Protein AF-A0A2G2NY91-F1 (afdb_monomer)

pLDDT: mean 95.98, std 2.38, range [84.56, 98.44]

Mean predicted aligned error: 3.01 Å

Secondary structure (DSSP, 8-state):
--HHHHHHHHHSS-TT-TTHHHHHHHHHHT-SSHHHHHHHH-HHHHHHHIIIIIHHHHTTS-HHHHHHHHHHHHHHHHHHHHHHHHTS---SHHHHHHHHHHHHHHHHHTT---TTS-HHHHHHHHHHHHHHHHHHHHHT--

Solvent-accessible surface area (backbone atoms only — not comparable to full-atom values): 7211 Å² total; per-residue (Å²): 133,57,71,54,59,52,30,26,72,59,51,75,44,56,73,91,41,88,62,45,63,60,36,20,53,54,48,14,35,42,25,34,30,72,67,49,17,58,55,26,62,43,44,70,61,46,49,50,44,44,63,73,42,27,51,61,42,40,76,82,37,60,68,66,58,18,45,29,51,39,27,28,53,53,12,42,55,53,20,48,54,52,23,67,74,66,76,42,90,47,40,47,39,25,53,20,30,32,47,45,30,50,48,36,48,52,37,59,74,72,59,56,68,48,57,91,49,56,53,69,58,20,27,49,52,50,50,50,53,53,49,53,31,41,57,57,18,62,76,70,47,81

Foldseek 3Di:
DDLQVQLCVQQVDGPPDPCRVVSLLLQLLQAQAPLRNVCRVDSNLCVCLVVPQLVVVVVPDPNLVSQLVSLLVVQVVVQVVVCVVVVDRKRQSNQLSNLSSVVNVVCVVVVRGRNVDDSVVSNVVNVVSSVVSNVVSVVVMD

Radius of gyration: 15.65 Å; Cα contacts (8 Å, |Δi|>4): 168; chains: 1; bounding box: 39×35×38 Å

Sequence (142 aa):
MNLSDYIKKRNGVPLGANNSLRNIIFRSLGAGKFSTFWKYWNPIWSFYLGKFVFKPIKTILPPSLSLILTFGFCGLLHDAVIMLIRWKFTLLFTPWFLIMGLWVIISNFTKLDYSMYRWINRAIINILIIGSCFILAYQIRI

Structure (mmCIF, N/CA/C/O backbone):
data_AF-A0A2G2NY91-F1
#
_entry.id   AF-A0A2G2NY91-F1
#
loop_
_atom_site.group_PDB
_atom_site.id
_atom_site.type_symbol
_atom_site.label_atom_id
_atom_site.label_alt_id
_atom_site.label_comp_id
_atom_site.label_asym_id
_atom_site.label_entity_id
_atom_site.label_seq_id
_atom_site.pdbx_PDB_ins_code
_atom_site.Cartn_x
_atom_site.Cartn_y
_atom_site.Cartn_z
_atom_site.occupancy
_atom_site.B_iso_or_equiv
_atom_site.auth_seq_id
_atom_site.auth_comp_id
_atom_site.auth_asym_id
_atom_site.auth_atom_id
_atom_site.pdbx_PDB_model_num
ATOM 1 N N . MET A 1 1 ? -5.057 -16.374 -14.479 1.00 84.56 1 MET A N 1
ATOM 2 C CA . MET A 1 1 ? -3.702 -16.368 -13.887 1.00 84.56 1 MET A CA 1
ATOM 3 C C . MET A 1 1 ? -3.803 -16.899 -12.471 1.00 84.56 1 MET A C 1
ATOM 5 O O . MET A 1 1 ? -4.576 -16.342 -11.692 1.00 84.56 1 MET A O 1
ATOM 9 N N . ASN A 1 2 ? -3.109 -17.997 -12.175 1.00 93.94 2 ASN A N 1
ATOM 10 C CA . ASN A 1 2 ? -3.074 -18.573 -10.829 1.00 93.94 2 ASN A CA 1
ATOM 11 C C . ASN A 1 2 ? -2.055 -17.811 -9.941 1.00 93.94 2 ASN A C 1
ATOM 13 O O . ASN A 1 2 ? -1.409 -16.863 -10.398 1.00 93.94 2 ASN A O 1
ATOM 17 N N . LEU A 1 3 ? -1.938 -18.187 -8.662 1.00 93.94 3 LEU A N 1
ATOM 18 C CA . LEU A 1 3 ? -1.008 -17.546 -7.721 1.00 93.94 3 LEU A CA 1
ATOM 19 C C . LEU A 1 3 ? 0.460 -17.712 -8.153 1.00 93.94 3 LEU A C 1
ATOM 21 O O . LEU A 1 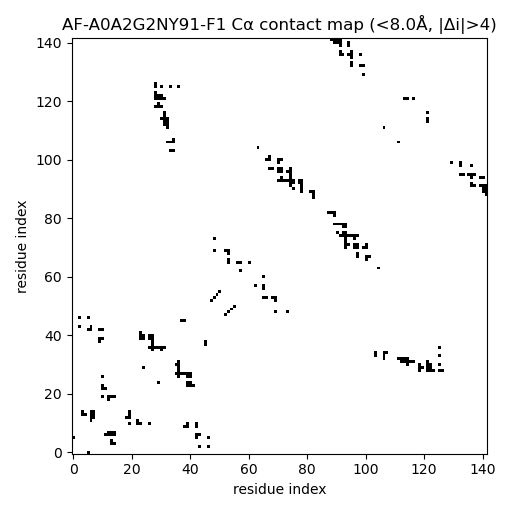3 ? 1.227 -16.753 -8.093 1.00 93.94 3 LEU A O 1
ATOM 25 N N . SER A 1 4 ? 0.843 -18.906 -8.609 1.00 93.69 4 SER A N 1
ATOM 26 C CA . SER A 1 4 ? 2.218 -19.214 -9.024 1.00 93.69 4 SER A CA 1
ATOM 27 C C . SER A 1 4 ? 2.655 -18.343 -10.206 1.00 93.69 4 SER A C 1
ATOM 29 O O . SER A 1 4 ? 3.697 -17.688 -10.146 1.00 93.69 4 SER A O 1
ATOM 31 N N . ASP A 1 5 ? 1.802 -18.224 -11.226 1.00 94.19 5 ASP A N 1
ATOM 32 C CA . ASP A 1 5 ? 2.012 -17.357 -12.387 1.00 94.19 5 ASP A CA 1
ATOM 33 C C . ASP A 1 5 ? 2.136 -15.887 -11.965 1.00 94.19 5 ASP A C 1
ATOM 35 O O . ASP A 1 5 ? 3.011 -15.159 -12.443 1.00 94.19 5 ASP A O 1
ATOM 39 N N . TYR A 1 6 ? 1.266 -15.441 -11.046 1.00 94.62 6 TYR A N 1
ATOM 40 C CA . TYR A 1 6 ? 1.290 -14.076 -10.524 1.00 94.62 6 TYR A CA 1
ATOM 41 C C . TYR A 1 6 ? 2.625 -13.767 -9.846 1.00 94.62 6 TYR A C 1
ATOM 43 O O . TYR A 1 6 ? 3.237 -12.730 -10.117 1.00 94.62 6 TYR A O 1
ATOM 51 N N . ILE A 1 7 ? 3.098 -14.675 -8.993 1.00 94.06 7 ILE A N 1
ATOM 52 C CA . ILE A 1 7 ? 4.352 -14.513 -8.260 1.00 94.06 7 ILE A CA 1
ATOM 53 C C . ILE A 1 7 ? 5.535 -14.557 -9.213 1.00 94.06 7 ILE A C 1
ATOM 55 O O . ILE A 1 7 ? 6.363 -13.650 -9.164 1.00 94.06 7 ILE A O 1
ATOM 59 N N . LYS A 1 8 ? 5.583 -15.525 -10.134 1.00 94.19 8 LYS A N 1
ATOM 60 C CA . LYS A 1 8 ? 6.652 -15.620 -11.133 1.00 94.19 8 LYS A CA 1
ATOM 61 C C . LYS A 1 8 ? 6.749 -14.340 -11.966 1.00 94.19 8 LYS A C 1
ATOM 63 O O . LYS A 1 8 ? 7.846 -13.822 -12.161 1.00 94.19 8 LYS A O 1
ATOM 68 N N . LYS A 1 9 ? 5.610 -13.754 -12.358 1.00 93.31 9 LYS A N 1
ATOM 69 C CA . LYS A 1 9 ? 5.554 -12.474 -13.085 1.00 93.31 9 LYS A CA 1
ATOM 70 C C . LYS A 1 9 ? 6.092 -11.283 -12.281 1.00 93.31 9 LYS A C 1
ATOM 72 O O . LYS A 1 9 ? 6.680 -10.375 -12.863 1.00 93.31 9 LYS A O 1
ATOM 77 N N . ARG A 1 10 ? 5.860 -11.229 -10.966 1.00 92.25 10 ARG A N 1
ATOM 78 C CA . ARG A 1 10 ? 6.294 -10.103 -10.113 1.00 92.25 10 ARG A CA 1
ATOM 79 C C . ARG A 1 10 ? 7.725 -10.258 -9.618 1.00 92.25 10 ARG A C 1
ATOM 81 O O . ARG A 1 10 ? 8.488 -9.296 -9.629 1.00 92.25 10 ARG A O 1
ATOM 88 N N . ASN A 1 11 ? 8.072 -11.464 -9.197 1.00 90.75 11 ASN A N 1
ATOM 89 C CA . ASN A 1 11 ? 9.313 -11.761 -8.503 1.00 90.75 11 ASN A CA 1
ATOM 90 C C . ASN A 1 11 ? 10.430 -12.232 -9.447 1.00 90.75 11 ASN A C 1
ATOM 92 O O . ASN A 1 11 ? 11.604 -12.214 -9.085 1.00 90.75 11 ASN A O 1
ATOM 96 N N . GLY A 1 12 ? 10.076 -12.668 -10.660 1.00 91.75 12 GLY A N 1
ATOM 97 C CA . GLY A 1 12 ? 11.001 -13.261 -11.631 1.00 91.75 12 GLY A CA 1
ATOM 98 C C . GLY A 1 12 ? 11.409 -14.702 -11.307 1.00 91.75 12 GLY A C 1
ATOM 99 O O . GLY A 1 12 ? 12.100 -15.323 -12.104 1.00 91.75 12 GLY A O 1
ATOM 100 N N . VAL A 1 13 ? 10.975 -15.242 -10.164 1.00 93.06 13 VAL A N 1
ATOM 101 C CA . VAL A 1 13 ? 11.258 -16.609 -9.706 1.00 93.06 13 VAL A CA 1
ATOM 102 C C . VAL A 1 13 ? 9.969 -17.297 -9.239 1.00 93.06 13 VAL A C 1
ATOM 104 O O . VAL A 1 13 ? 9.033 -16.598 -8.837 1.00 93.06 13 VAL A O 1
ATOM 107 N N . PRO A 1 14 ? 9.889 -18.641 -9.296 1.00 92.94 14 PRO A N 1
ATOM 108 C CA . PRO A 1 14 ? 8.740 -19.391 -8.792 1.00 92.94 14 PRO A CA 1
ATOM 109 C C . PRO A 1 14 ? 8.457 -19.143 -7.303 1.00 92.94 14 PRO A C 1
ATOM 111 O O . PRO A 1 14 ? 9.337 -18.736 -6.540 1.00 92.94 14 PRO A O 1
ATOM 114 N N . LEU A 1 15 ? 7.221 -19.427 -6.883 1.00 89.00 15 LEU A N 1
ATOM 115 C CA . LEU A 1 15 ? 6.850 -19.447 -5.468 1.00 89.00 15 LEU A CA 1
ATOM 116 C C . LEU A 1 15 ? 7.729 -20.457 -4.707 1.00 89.00 15 LEU A C 1
ATOM 118 O O . LEU A 1 15 ? 7.952 -21.561 -5.190 1.00 89.00 15 LEU A O 1
ATOM 122 N N . GLY A 1 16 ? 8.230 -20.066 -3.533 1.00 87.94 16 GLY A N 1
ATOM 123 C CA . GLY A 1 16 ? 9.103 -20.909 -2.705 1.00 87.94 16 GLY A CA 1
ATOM 124 C C . GLY A 1 16 ? 10.583 -20.918 -3.107 1.00 87.94 16 GLY A C 1
ATOM 125 O O . GLY A 1 16 ? 11.381 -21.555 -2.433 1.00 87.94 16 GLY A O 1
ATOM 126 N N . ALA A 1 17 ? 10.987 -20.202 -4.163 1.00 92.12 17 ALA A N 1
ATOM 127 C CA . ALA A 1 17 ? 12.394 -20.135 -4.557 1.00 92.12 17 ALA A CA 1
ATOM 128 C C . ALA A 1 17 ? 13.258 -19.373 -3.530 1.00 92.12 17 ALA A C 1
ATOM 130 O O . ALA A 1 17 ? 12.861 -18.311 -3.049 1.00 92.12 17 ALA A O 1
ATOM 131 N N . ASN A 1 18 ? 14.490 -19.837 -3.289 1.00 90.25 18 ASN A N 1
ATOM 132 C CA . ASN A 1 18 ? 15.429 -19.244 -2.318 1.00 90.25 18 ASN A CA 1
ATOM 133 C C . ASN A 1 18 ? 15.715 -17.750 -2.567 1.00 90.25 18 ASN A C 1
ATOM 135 O O . ASN A 1 18 ? 15.842 -16.962 -1.635 1.00 90.25 18 ASN A O 1
ATOM 139 N N . ASN A 1 19 ? 15.744 -17.326 -3.833 1.00 92.00 19 ASN A N 1
ATOM 140 C CA . ASN A 1 19 ? 15.974 -15.926 -4.208 1.00 92.00 19 ASN A CA 1
ATOM 141 C C . ASN A 1 19 ? 14.723 -15.034 -4.083 1.00 92.00 19 ASN A C 1
ATOM 143 O O . ASN A 1 19 ? 14.778 -13.849 -4.414 1.00 92.00 19 ASN A O 1
ATOM 147 N N . SER A 1 20 ? 13.591 -15.577 -3.621 1.00 92.06 20 SER A N 1
ATOM 148 C CA . SER A 1 20 ? 12.313 -14.865 -3.559 1.00 92.06 20 SER A CA 1
ATOM 149 C C . SER A 1 20 ? 12.387 -13.615 -2.683 1.00 92.06 20 SER A C 1
ATOM 151 O O . SER A 1 20 ? 12.019 -12.534 -3.139 1.00 92.06 20 SER A O 1
ATOM 153 N N . LEU A 1 21 ? 12.910 -13.737 -1.458 1.00 92.69 21 LEU A N 1
ATOM 154 C CA . LEU A 1 21 ? 12.999 -12.617 -0.518 1.00 92.69 21 LEU A CA 1
ATOM 155 C C . LEU A 1 21 ? 13.936 -11.518 -1.035 1.00 92.69 21 LEU A C 1
ATOM 157 O O . LEU A 1 21 ? 13.579 -10.340 -1.026 1.00 92.69 21 LEU A O 1
ATOM 161 N N . ARG A 1 22 ? 15.104 -11.911 -1.561 1.00 94.44 22 ARG A N 1
ATOM 162 C CA . ARG A 1 22 ? 16.062 -10.986 -2.180 1.00 94.44 22 ARG A CA 1
ATOM 163 C C . ARG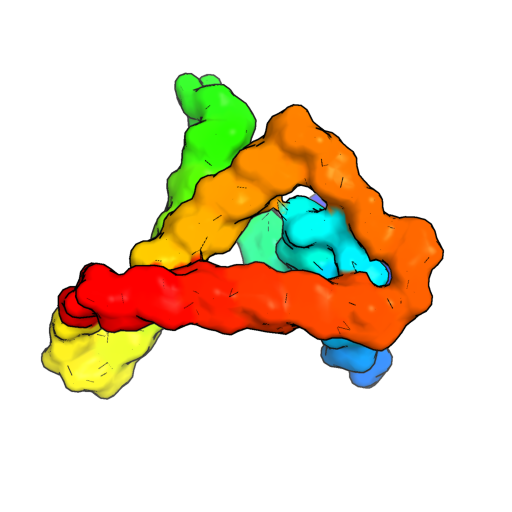 A 1 22 ? 15.402 -10.184 -3.298 1.00 94.44 22 ARG A C 1
ATOM 165 O O . ARG A 1 22 ? 15.538 -8.965 -3.333 1.00 94.44 22 ARG A O 1
ATOM 172 N N . ASN A 1 23 ? 14.675 -10.850 -4.191 1.00 95.88 23 ASN A N 1
ATOM 173 C CA . ASN A 1 23 ? 14.022 -10.191 -5.317 1.00 95.88 23 ASN A CA 1
ATOM 174 C C . ASN A 1 23 ? 12.878 -9.274 -4.866 1.00 95.88 23 ASN A C 1
ATOM 176 O O . ASN A 1 23 ? 12.761 -8.172 -5.401 1.00 95.88 23 ASN A O 1
ATOM 180 N N . ILE A 1 24 ? 12.086 -9.677 -3.868 1.00 95.62 24 ILE A N 1
ATOM 181 C CA . ILE A 1 24 ? 11.034 -8.846 -3.265 1.00 95.62 24 ILE A CA 1
ATOM 182 C C . ILE A 1 24 ? 11.626 -7.544 -2.724 1.00 95.62 24 ILE A C 1
ATOM 184 O O . ILE A 1 24 ? 11.170 -6.465 -3.101 1.00 95.62 24 ILE A O 1
ATOM 188 N N . ILE A 1 25 ? 12.668 -7.626 -1.893 1.00 95.88 25 ILE A N 1
ATOM 189 C CA . ILE A 1 25 ? 13.294 -6.451 -1.270 1.00 95.88 25 ILE A CA 1
ATOM 190 C C . ILE A 1 25 ? 13.964 -5.583 -2.336 1.00 95.88 25 ILE A C 1
ATOM 192 O O . ILE A 1 25 ? 13.715 -4.380 -2.413 1.00 95.88 25 ILE A O 1
ATOM 196 N N . PHE A 1 26 ? 14.762 -6.193 -3.216 1.00 96.69 26 PHE A N 1
ATOM 197 C CA . PHE A 1 26 ? 15.498 -5.465 -4.245 1.00 96.69 26 PHE A CA 1
ATOM 198 C C . PHE A 1 26 ? 14.566 -4.742 -5.227 1.00 96.69 26 PHE A C 1
ATOM 200 O O . PHE A 1 26 ? 14.816 -3.593 -5.593 1.00 96.69 26 PHE A O 1
ATOM 207 N N . ARG A 1 27 ? 13.475 -5.387 -5.657 1.00 96.62 27 ARG A N 1
ATOM 208 C CA . ARG A 1 27 ? 12.522 -4.803 -6.612 1.00 96.62 27 ARG A CA 1
ATOM 209 C C . ARG A 1 27 ? 11.583 -3.796 -5.962 1.00 96.62 27 ARG A C 1
ATOM 211 O O . ARG A 1 27 ? 11.251 -2.809 -6.612 1.00 96.62 27 ARG A O 1
ATOM 218 N N . SER A 1 28 ? 11.148 -4.035 -4.724 1.00 96.94 28 SER A N 1
ATOM 219 C CA . SER A 1 28 ? 10.248 -3.116 -4.017 1.00 96.94 28 SER A CA 1
ATOM 220 C C . SER A 1 28 ? 10.959 -1.806 -3.697 1.00 96.94 28 SER A C 1
ATOM 222 O O . SER A 1 28 ? 10.571 -0.776 -4.240 1.00 96.94 28 SER A O 1
ATOM 224 N N . LEU A 1 29 ? 12.057 -1.841 -2.937 1.00 97.19 29 LEU A N 1
ATOM 225 C CA . LEU A 1 29 ? 12.844 -0.648 -2.600 1.00 97.19 29 LEU A CA 1
ATOM 226 C C . LEU A 1 29 ? 13.430 0.028 -3.844 1.00 97.19 29 LEU A C 1
ATOM 228 O O . LEU A 1 29 ? 13.492 1.251 -3.935 1.00 97.19 29 LEU A O 1
ATOM 232 N N . GLY A 1 30 ? 13.799 -0.768 -4.846 1.00 97.06 30 GLY A N 1
ATOM 233 C CA . GLY A 1 30 ? 14.289 -0.276 -6.125 1.00 97.06 30 GLY A CA 1
ATOM 234 C C . GLY A 1 30 ? 13.225 0.287 -7.065 1.00 97.06 30 GLY A C 1
ATOM 235 O O . GLY A 1 30 ? 13.595 0.665 -8.178 1.00 97.06 30 GLY A O 1
ATOM 236 N N . ALA A 1 31 ? 11.941 0.315 -6.699 1.00 97.44 31 ALA A N 1
ATOM 237 C CA . ALA A 1 31 ? 10.873 0.793 -7.572 1.00 97.44 31 ALA A CA 1
ATOM 238 C C . ALA A 1 31 ? 10.961 2.312 -7.784 1.00 97.44 31 ALA A C 1
ATOM 240 O O . ALA A 1 31 ? 11.090 3.060 -6.826 1.00 97.44 31 ALA A O 1
ATOM 241 N N . GLY A 1 32 ? 10.833 2.780 -9.031 1.00 97.12 32 GLY A N 1
ATOM 242 C CA . GLY A 1 32 ? 10.830 4.217 -9.369 1.00 97.12 32 GLY A CA 1
ATOM 243 C C . GLY A 1 32 ? 9.501 4.943 -9.139 1.00 97.12 32 GLY A C 1
ATOM 244 O O . GLY A 1 32 ? 9.397 6.129 -9.423 1.00 97.12 32 GLY A O 1
ATOM 245 N N . LYS A 1 33 ? 8.478 4.225 -8.662 1.00 97.75 33 LYS A N 1
ATOM 246 C CA . LYS A 1 33 ? 7.159 4.758 -8.296 1.00 97.75 33 LYS A CA 1
ATOM 247 C C . LYS A 1 33 ? 6.663 4.038 -7.060 1.00 97.75 33 LYS A C 1
ATOM 249 O O . LYS A 1 33 ? 6.747 2.807 -6.998 1.00 97.75 33 LYS A O 1
ATOM 254 N N . PHE A 1 34 ? 6.011 4.766 -6.161 1.00 97.50 34 PHE A N 1
ATOM 255 C CA . PHE A 1 34 ? 5.473 4.169 -4.941 1.00 97.50 34 PHE A CA 1
ATOM 256 C C . PHE A 1 34 ? 4.335 3.175 -5.230 1.00 97.50 34 PHE A C 1
ATOM 258 O O . PHE A 1 34 ? 4.235 2.119 -4.615 1.00 97.50 34 PHE A O 1
ATOM 265 N N . SER A 1 35 ? 3.534 3.411 -6.271 1.00 96.31 35 SER A N 1
ATOM 266 C CA . SER A 1 35 ? 2.549 2.426 -6.745 1.00 96.31 35 SER A CA 1
ATOM 267 C C . SER A 1 35 ? 3.175 1.121 -7.255 1.00 96.31 35 SER A C 1
ATOM 269 O O . SER A 1 35 ? 2.527 0.073 -7.260 1.00 96.31 35 SER A O 1
ATOM 271 N N . THR A 1 36 ? 4.434 1.159 -7.697 1.00 96.56 36 THR A N 1
ATOM 272 C CA . THR A 1 36 ? 5.170 -0.027 -8.150 1.00 96.56 36 THR A CA 1
ATOM 273 C C . THR A 1 36 ? 5.843 -0.757 -6.991 1.00 96.56 36 THR A C 1
ATOM 275 O O . THR A 1 36 ? 5.889 -1.984 -7.030 1.00 96.56 36 THR A O 1
ATOM 278 N N . PHE A 1 37 ? 6.262 -0.049 -5.937 1.00 97.62 37 PHE A N 1
ATOM 279 C CA . PHE A 1 37 ? 6.750 -0.653 -4.690 1.00 97.62 37 PHE A CA 1
ATOM 280 C C . PHE A 1 37 ? 5.776 -1.730 -4.178 1.00 97.62 37 PHE A C 1
ATOM 282 O O . PHE A 1 37 ? 6.157 -2.891 -4.007 1.00 97.62 37 PHE A O 1
ATOM 289 N N . TRP A 1 38 ? 4.486 -1.391 -4.077 1.00 96.75 38 TRP A N 1
ATOM 290 C CA . TRP A 1 38 ? 3.443 -2.304 -3.589 1.00 96.75 38 TRP A CA 1
ATOM 291 C C . TRP A 1 38 ? 3.189 -3.515 -4.490 1.00 96.75 38 TRP A C 1
ATOM 293 O O . TRP A 1 38 ? 2.737 -4.549 -4.009 1.00 96.75 38 TRP A O 1
ATOM 303 N N . LYS A 1 39 ? 3.531 -3.447 -5.784 1.00 94.88 39 LYS A N 1
ATOM 304 C CA . LYS A 1 39 ? 3.437 -4.615 -6.680 1.00 94.88 39 LYS A CA 1
ATOM 305 C C . LYS A 1 39 ? 4.475 -5.688 -6.343 1.00 94.88 39 LYS A C 1
ATOM 307 O O . LYS A 1 39 ? 4.263 -6.846 -6.711 1.00 94.88 39 LYS A O 1
ATOM 312 N N . TYR A 1 40 ? 5.582 -5.304 -5.704 1.00 96.19 40 TYR A N 1
ATOM 313 C CA . TYR A 1 40 ? 6.707 -6.185 -5.390 1.00 96.19 40 TYR A CA 1
ATOM 314 C C . TYR A 1 40 ? 6.817 -6.531 -3.905 1.00 96.19 40 TYR A C 1
ATOM 316 O O . TYR A 1 40 ? 7.237 -7.642 -3.611 1.00 96.19 40 TYR A O 1
ATOM 324 N N . TRP A 1 41 ? 6.427 -5.629 -2.995 1.00 96.12 41 TRP A N 1
ATOM 325 C CA . TRP A 1 41 ? 6.640 -5.774 -1.547 1.00 96.12 41 TRP A CA 1
ATOM 326 C C . TRP A 1 41 ? 6.104 -7.087 -0.964 1.00 96.12 41 TRP A C 1
ATOM 328 O O . TRP A 1 41 ? 6.785 -7.757 -0.197 1.00 96.12 41 TRP A O 1
ATOM 338 N N . ASN A 1 42 ? 4.892 -7.487 -1.348 1.00 95.31 42 ASN A N 1
ATOM 339 C CA . ASN A 1 42 ? 4.343 -8.782 -0.966 1.00 95.31 42 ASN A CA 1
ATOM 340 C C . ASN A 1 42 ? 3.378 -9.279 -2.055 1.00 95.31 42 ASN A C 1
ATOM 342 O O . ASN A 1 42 ? 2.191 -8.930 -2.043 1.00 95.31 42 ASN A O 1
ATOM 346 N N . PRO A 1 43 ? 3.862 -10.056 -3.043 1.00 93.31 43 PRO A N 1
ATOM 347 C CA . PRO A 1 43 ? 3.054 -10.450 -4.191 1.00 93.31 43 PRO A CA 1
ATOM 348 C C . PRO A 1 43 ? 1.950 -11.448 -3.820 1.00 93.31 43 PRO A C 1
ATOM 350 O O . PRO A 1 43 ? 0.889 -11.408 -4.438 1.00 93.31 43 PRO A O 1
ATOM 353 N N . ILE A 1 44 ? 2.159 -12.295 -2.806 1.00 94.50 44 ILE A N 1
ATOM 354 C CA . ILE A 1 44 ? 1.131 -13.224 -2.311 1.00 94.50 44 ILE A CA 1
ATOM 355 C C . ILE A 1 44 ? -0.032 -12.421 -1.728 1.00 94.50 44 ILE A C 1
ATOM 357 O O . ILE A 1 44 ? -1.177 -12.576 -2.150 1.00 94.50 44 ILE A O 1
ATOM 361 N N . TRP A 1 45 ? 0.273 -11.503 -0.811 1.00 94.56 45 TRP A N 1
ATOM 362 C CA . TRP A 1 45 ? -0.735 -10.670 -0.165 1.00 94.56 45 TRP A CA 1
ATOM 363 C C . TRP A 1 45 ? -1.468 -9.776 -1.170 1.00 94.56 45 TRP A C 1
ATOM 365 O O . TRP A 1 45 ? -2.696 -9.716 -1.192 1.00 94.56 45 TRP A O 1
ATOM 375 N N . SER A 1 46 ? -0.718 -9.172 -2.096 1.00 94.06 46 SER A N 1
ATOM 376 C CA . SER A 1 46 ? -1.278 -8.353 -3.177 1.00 94.06 46 SER A CA 1
ATOM 377 C C . SER A 1 46 ? -2.208 -9.140 -4.102 1.00 94.06 46 SER A C 1
ATOM 379 O O . SER A 1 46 ? -3.184 -8.584 -4.602 1.00 94.06 46 SER A O 1
ATOM 381 N N . PHE A 1 47 ? -1.927 -10.425 -4.351 1.00 96.38 47 PHE A N 1
ATOM 382 C CA . PHE A 1 47 ? -2.800 -11.281 -5.155 1.00 96.38 47 PHE A CA 1
ATOM 383 C C . PHE A 1 47 ? -4.158 -11.479 -4.478 1.00 96.38 47 PHE A C 1
ATOM 385 O O . PHE A 1 47 ? -5.194 -11.292 -5.119 1.00 96.38 47 PHE A O 1
ATOM 392 N N . TYR A 1 48 ? -4.156 -11.813 -3.185 1.00 97.31 48 TYR A N 1
ATOM 393 C CA . TYR A 1 48 ? -5.380 -12.066 -2.429 1.00 97.31 48 TYR A CA 1
ATOM 394 C C . TYR A 1 48 ? -6.204 -10.800 -2.215 1.00 97.31 48 TYR A C 1
ATOM 396 O O . TYR A 1 48 ? -7.388 -10.796 -2.548 1.00 97.31 48 TYR A O 1
ATOM 404 N N . LEU A 1 49 ? -5.576 -9.703 -1.786 1.00 97.19 49 LEU A N 1
ATOM 405 C CA . LEU A 1 49 ? -6.244 -8.403 -1.688 1.00 97.19 49 LEU A CA 1
ATOM 406 C C . LEU A 1 49 ? -6.798 -7.957 -3.044 1.00 97.19 49 LEU A C 1
ATOM 408 O O . LEU A 1 49 ? -7.943 -7.525 -3.146 1.00 97.19 49 LEU A O 1
ATOM 412 N N . GLY A 1 50 ? -6.018 -8.124 -4.114 1.00 96.31 50 GLY A N 1
ATOM 413 C CA . GLY A 1 50 ? -6.450 -7.806 -5.470 1.00 96.31 50 GLY A CA 1
ATOM 414 C C . GLY A 1 50 ? -7.677 -8.609 -5.910 1.00 96.31 50 GLY A C 1
ATOM 415 O O . GLY A 1 50 ? -8.577 -8.064 -6.547 1.00 96.31 50 GLY A O 1
ATOM 416 N N . LYS A 1 51 ? -7.718 -9.906 -5.585 1.00 96.50 51 LYS A N 1
ATOM 417 C CA . LYS A 1 51 ? -8.791 -10.821 -5.992 1.00 96.50 51 LYS A CA 1
ATOM 418 C C . LYS A 1 51 ? -10.061 -10.654 -5.158 1.00 96.50 51 LYS A C 1
ATOM 420 O O . LYS A 1 51 ? -11.137 -10.634 -5.746 1.00 96.50 51 LYS A O 1
ATOM 425 N N . PHE A 1 52 ? -9.928 -10.552 -3.839 1.00 97.38 52 PHE A N 1
ATOM 426 C CA . PHE A 1 52 ? -11.044 -10.672 -2.898 1.00 97.38 52 PHE A CA 1
ATOM 427 C C . PHE A 1 52 ? -11.504 -9.349 -2.286 1.00 97.38 52 PHE A C 1
ATOM 429 O O . PHE A 1 52 ? -12.608 -9.293 -1.764 1.00 97.38 52 PHE A O 1
ATOM 436 N N . VAL A 1 53 ? -10.703 -8.284 -2.374 1.00 97.56 53 VAL A N 1
ATOM 437 C CA . VAL A 1 53 ? -11.037 -6.982 -1.775 1.00 97.56 53 VAL A CA 1
ATOM 438 C C . VAL A 1 53 ? -11.158 -5.925 -2.865 1.00 97.56 53 VAL A C 1
ATOM 440 O O . VAL A 1 53 ? -12.243 -5.416 -3.132 1.00 97.56 53 VAL A O 1
ATOM 443 N N . PHE A 1 54 ? -10.070 -5.661 -3.589 1.00 97.62 54 PHE A N 1
ATOM 444 C CA . PHE A 1 54 ? -10.032 -4.592 -4.584 1.00 97.62 54 PHE A CA 1
ATOM 445 C C . PHE A 1 54 ? -11.014 -4.817 -5.735 1.00 97.62 54 PHE A C 1
ATOM 447 O O . PHE A 1 54 ? -11.771 -3.914 -6.080 1.00 97.62 54 PHE A O 1
ATOM 454 N N . LYS A 1 55 ? -11.005 -6.009 -6.352 1.00 96.94 55 LYS A N 1
ATOM 455 C CA . LYS A 1 55 ? -11.874 -6.316 -7.500 1.00 96.94 55 LYS A CA 1
ATOM 456 C C . LYS A 1 55 ? -13.364 -6.187 -7.164 1.00 96.94 55 LYS A C 1
ATOM 458 O O . LYS A 1 55 ? -14.027 -5.481 -7.919 1.00 96.94 55 LYS A O 1
ATOM 463 N N . PRO A 1 56 ? -13.883 -6.793 -6.077 1.00 97.25 56 PRO A N 1
ATOM 464 C CA . PRO A 1 56 ? -15.274 -6.596 -5.678 1.00 97.25 56 PRO A CA 1
ATOM 465 C C . PRO A 1 56 ? -15.611 -5.125 -5.431 1.00 97.25 56 PRO A C 1
ATOM 467 O O . PRO A 1 56 ? -16.545 -4.610 -6.036 1.00 97.25 56 PRO A O 1
ATOM 470 N N . ILE A 1 57 ? -14.804 -4.405 -4.646 1.00 97.00 57 ILE A N 1
ATOM 471 C CA . ILE A 1 57 ? -15.076 -2.997 -4.310 1.00 97.00 57 ILE A CA 1
ATOM 472 C C . ILE A 1 57 ? -15.060 -2.101 -5.558 1.00 97.00 57 ILE A C 1
ATOM 474 O O . ILE A 1 57 ? -15.870 -1.184 -5.680 1.00 97.00 57 ILE A O 1
ATOM 478 N N . LYS A 1 58 ? -14.170 -2.376 -6.518 1.00 97.50 58 LYS A N 1
ATOM 479 C CA . LYS A 1 58 ? -14.061 -1.628 -7.781 1.00 97.50 58 LYS A CA 1
ATOM 480 C C . LYS A 1 58 ? -15.301 -1.748 -8.674 1.00 97.50 58 LYS A C 1
ATOM 482 O O . LYS A 1 58 ? -15.482 -0.918 -9.557 1.00 97.50 58 LYS A O 1
ATOM 487 N N . THR A 1 59 ? -16.152 -2.755 -8.475 1.00 97.25 59 THR A N 1
ATOM 488 C CA . THR A 1 59 ? -17.419 -2.844 -9.227 1.00 97.25 59 THR A CA 1
ATOM 489 C C . THR A 1 59 ? -18.429 -1.772 -8.814 1.00 97.25 59 THR A C 1
ATOM 491 O O . THR A 1 59 ? -19.309 -1.447 -9.601 1.00 97.25 59 THR A O 1
ATOM 494 N N . ILE A 1 60 ? -18.270 -1.201 -7.615 1.00 97.38 60 ILE A N 1
ATOM 495 C CA . ILE A 1 60 ? -19.194 -0.226 -7.022 1.00 97.38 60 ILE A CA 1
ATOM 496 C C . ILE A 1 60 ? -18.542 1.162 -6.935 1.00 97.38 60 ILE A C 1
ATOM 498 O O . ILE A 1 60 ? -19.200 2.175 -7.148 1.00 97.38 60 ILE A O 1
ATOM 502 N N . LEU A 1 61 ? -17.243 1.221 -6.621 1.00 96.94 61 LEU A N 1
ATOM 503 C CA . LEU A 1 61 ? -16.521 2.465 -6.348 1.00 96.94 61 LEU A CA 1
ATOM 504 C C . LEU A 1 61 ? -15.449 2.775 -7.406 1.00 96.94 61 LEU A C 1
ATOM 506 O O . LEU A 1 61 ? -14.894 1.857 -8.017 1.00 96.94 61 LEU A O 1
ATOM 510 N N . PRO A 1 62 ? -15.070 4.058 -7.576 1.00 96.94 62 PRO A N 1
ATOM 511 C CA . PRO A 1 62 ? -13.963 4.437 -8.444 1.00 96.94 62 PRO A CA 1
ATOM 512 C C . PRO A 1 62 ? -12.643 3.770 -8.026 1.00 96.94 62 PRO A C 1
ATOM 514 O O . PRO A 1 62 ? -12.393 3.605 -6.828 1.00 96.94 62 PRO A O 1
ATOM 517 N N . PRO A 1 63 ? -11.729 3.480 -8.974 1.00 96.19 63 PRO A N 1
ATOM 518 C CA . PRO A 1 63 ? -10.515 2.706 -8.700 1.00 96.19 63 PRO A CA 1
ATOM 519 C C . PRO A 1 63 ? -9.640 3.270 -7.573 1.00 96.19 63 PRO A C 1
ATOM 521 O O . PRO A 1 63 ? -9.053 2.502 -6.812 1.00 96.19 63 PRO A O 1
ATOM 524 N N . SER A 1 64 ? -9.555 4.599 -7.459 1.00 96.62 64 SER A N 1
ATOM 525 C CA . SER A 1 64 ? -8.801 5.281 -6.402 1.00 96.62 64 SER A CA 1
ATOM 526 C C . SER A 1 64 ? -9.385 4.983 -5.020 1.00 96.62 64 SER A C 1
ATOM 528 O O . SER A 1 64 ? -8.660 4.583 -4.114 1.00 96.62 64 SER A O 1
ATOM 530 N N . LEU A 1 65 ? -10.706 5.088 -4.865 1.00 96.69 65 LEU A N 1
ATOM 531 C CA . LEU A 1 65 ? -11.359 4.808 -3.590 1.00 96.69 65 LEU A CA 1
ATOM 532 C C . LEU A 1 65 ? -11.280 3.317 -3.239 1.00 96.69 65 LEU A C 1
ATOM 534 O O . LEU A 1 65 ? -10.961 2.970 -2.104 1.00 96.69 65 LEU A O 1
ATOM 538 N N . SER A 1 66 ? -11.456 2.429 -4.225 1.00 97.56 66 SER A N 1
ATOM 539 C CA . SER A 1 66 ? -11.266 0.986 -4.026 1.00 97.56 66 SER A CA 1
ATOM 540 C C . SER A 1 66 ? -9.856 0.654 -3.543 1.00 97.56 66 SER A C 1
ATOM 542 O O . SER A 1 66 ? -9.682 -0.252 -2.726 1.00 97.56 66 SER A O 1
ATOM 544 N N . LEU A 1 67 ? -8.842 1.382 -4.024 1.00 97.31 67 LEU A N 1
ATOM 545 C CA . LEU A 1 67 ? -7.462 1.196 -3.593 1.00 97.31 67 LEU A CA 1
ATOM 546 C C . LEU A 1 67 ? -7.277 1.617 -2.131 1.00 97.31 67 LEU A C 1
ATOM 548 O O . LEU A 1 67 ? -6.759 0.815 -1.360 1.00 97.31 67 LEU A O 1
ATOM 552 N N . ILE A 1 68 ? -7.747 2.807 -1.731 1.00 97.88 68 ILE A N 1
ATOM 553 C CA . ILE A 1 68 ? -7.668 3.283 -0.332 1.00 97.88 68 ILE A CA 1
ATOM 554 C C . ILE A 1 68 ? -8.326 2.279 0.609 1.00 97.88 68 ILE A C 1
ATOM 556 O O . ILE A 1 68 ? -7.718 1.876 1.596 1.00 97.88 68 ILE A O 1
ATOM 560 N N . LEU A 1 69 ? -9.534 1.820 0.276 1.00 97.75 69 LEU A N 1
ATOM 561 C CA . LEU A 1 69 ? -10.253 0.847 1.096 1.00 97.75 69 LEU A CA 1
ATOM 562 C C . LEU A 1 69 ? -9.528 -0.500 1.163 1.00 97.75 69 LEU A C 1
ATOM 564 O O . LEU A 1 69 ? -9.493 -1.122 2.218 1.00 97.75 69 LEU A O 1
ATOM 568 N N . THR A 1 70 ? -8.885 -0.930 0.075 1.00 98.00 70 THR A N 1
ATOM 569 C CA . THR A 1 70 ? -8.060 -2.150 0.082 1.00 98.00 70 THR A CA 1
ATOM 570 C C . THR A 1 70 ? -6.847 -2.004 1.006 1.00 98.00 70 THR A C 1
ATOM 572 O O . THR A 1 70 ? -6.512 -2.941 1.729 1.00 98.00 70 THR A O 1
ATOM 575 N N . PHE A 1 71 ? -6.203 -0.834 1.014 1.00 98.00 71 PHE A N 1
ATOM 576 C CA . PHE A 1 71 ? -5.135 -0.514 1.962 1.00 98.00 71 PHE A CA 1
ATOM 577 C C . PHE A 1 71 ? -5.649 -0.498 3.405 1.00 98.00 71 PHE A C 1
ATOM 579 O O . PHE A 1 71 ? -5.054 -1.144 4.262 1.00 98.00 71 PHE A O 1
ATOM 586 N N . GLY A 1 72 ? -6.776 0.166 3.668 1.00 97.75 72 GLY A N 1
ATOM 587 C CA . GLY A 1 72 ? -7.401 0.198 4.992 1.00 97.75 72 GLY A CA 1
ATOM 588 C C . GLY A 1 72 ? -7.756 -1.197 5.505 1.00 97.75 72 GLY A C 1
ATOM 589 O O . GLY A 1 72 ? -7.381 -1.549 6.616 1.00 97.75 72 GLY A O 1
ATOM 590 N N . PHE A 1 73 ? -8.378 -2.032 4.668 1.00 98.06 73 PHE A N 1
ATOM 591 C CA . PHE A 1 73 ? -8.676 -3.427 5.001 1.00 98.06 73 PHE A CA 1
ATOM 592 C C . PHE A 1 73 ? -7.404 -4.234 5.288 1.00 98.06 73 PHE A C 1
ATOM 594 O O . PHE A 1 73 ? -7.355 -5.010 6.238 1.00 98.06 73 PHE A O 1
ATOM 601 N N . CYS A 1 74 ? -6.344 -4.022 4.503 1.00 97.69 74 CYS A N 1
ATOM 602 C CA . CYS A 1 74 ? -5.042 -4.622 4.770 1.00 97.69 74 CYS A CA 1
ATOM 603 C C . CYS A 1 74 ? -4.500 -4.208 6.145 1.00 97.69 74 CYS A C 1
ATOM 605 O O . CYS A 1 74 ? -4.084 -5.078 6.906 1.00 97.69 74 CYS A O 1
ATOM 607 N N . GLY A 1 75 ? -4.517 -2.916 6.479 1.00 97.38 75 GLY A N 1
ATOM 608 C CA . GLY A 1 75 ? -4.088 -2.421 7.789 1.00 97.38 75 GLY A CA 1
ATOM 609 C C . GLY A 1 75 ? -4.930 -2.987 8.935 1.00 97.38 75 GLY A C 1
ATOM 610 O O . GLY A 1 75 ? -4.369 -3.447 9.926 1.00 97.38 75 GLY A O 1
ATOM 611 N N . LEU A 1 76 ? -6.249 -3.078 8.745 1.00 97.50 76 LEU A N 1
ATOM 612 C CA . LEU A 1 76 ? -7.173 -3.647 9.724 1.00 97.50 76 LEU A CA 1
ATOM 613 C C . LEU A 1 76 ? -6.877 -5.119 10.014 1.00 97.50 76 LE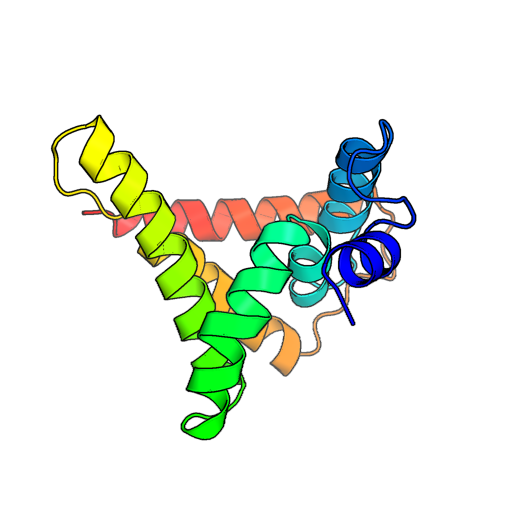U A C 1
ATOM 615 O O . LEU A 1 76 ? -6.934 -5.528 11.167 1.00 97.50 76 LEU A O 1
ATOM 619 N N . LEU A 1 77 ? -6.510 -5.913 9.003 1.00 97.81 77 LEU A N 1
ATOM 620 C CA . LEU A 1 77 ? -6.085 -7.300 9.223 1.00 97.81 77 LEU A CA 1
ATOM 621 C C . LEU A 1 77 ? -4.812 -7.388 10.079 1.00 97.81 77 LEU A C 1
ATOM 623 O O . LEU A 1 77 ? -4.705 -8.288 10.909 1.00 97.81 77 LEU A O 1
ATOM 627 N N . HIS A 1 78 ? -3.862 -6.463 9.909 1.00 96.56 78 HIS A N 1
ATOM 628 C CA . HIS A 1 78 ? -2.654 -6.427 10.741 1.00 96.56 78 HIS A CA 1
ATOM 629 C C . HIS A 1 78 ? -2.994 -6.033 12.180 1.00 96.56 78 HIS A C 1
ATOM 631 O O . HIS A 1 78 ? -2.573 -6.718 13.111 1.00 96.56 78 HIS A O 1
ATOM 637 N N . ASP A 1 79 ? -3.793 -4.978 12.364 1.00 97.12 79 ASP A N 1
ATOM 638 C CA . ASP A 1 79 ? -4.259 -4.573 13.692 1.00 97.12 79 ASP A CA 1
ATOM 639 C C . ASP A 1 79 ? -5.060 -5.699 14.357 1.00 97.12 79 ASP A C 1
ATOM 641 O O . ASP A 1 79 ? -4.830 -5.987 15.523 1.00 97.12 79 ASP A O 1
ATOM 645 N N . ALA A 1 80 ? -5.927 -6.412 13.631 1.00 97.69 80 ALA A N 1
ATOM 646 C CA . ALA A 1 80 ? -6.703 -7.533 14.164 1.00 97.69 80 ALA A CA 1
ATOM 647 C C . ALA A 1 80 ? -5.816 -8.651 14.730 1.00 97.69 80 ALA A C 1
ATOM 649 O O . ALA A 1 80 ? -6.081 -9.146 15.824 1.00 97.69 80 ALA A O 1
ATOM 650 N N . VAL A 1 81 ? -4.733 -9.011 14.032 1.00 97.06 81 VAL A N 1
ATOM 651 C CA . VAL A 1 81 ? -3.755 -9.989 14.538 1.00 97.06 81 VAL A CA 1
ATOM 652 C C . VAL A 1 81 ? -3.089 -9.480 15.819 1.00 97.06 81 VAL A C 1
ATOM 654 O O . VAL A 1 81 ? -2.968 -10.225 16.790 1.00 97.06 81 VAL A O 1
ATOM 657 N N . ILE A 1 82 ? -2.698 -8.204 15.864 1.00 95.75 82 ILE A N 1
ATOM 658 C CA . ILE A 1 82 ? -2.076 -7.602 17.052 1.00 95.75 82 ILE A CA 1
ATOM 659 C C . ILE A 1 82 ? -3.057 -7.520 18.223 1.00 95.75 82 ILE A C 1
ATOM 661 O O . ILE A 1 82 ? -2.685 -7.850 19.348 1.00 95.75 82 ILE A O 1
ATOM 665 N N . MET A 1 83 ? -4.302 -7.115 17.973 1.00 96.81 83 MET A N 1
ATOM 666 C CA . MET A 1 83 ? -5.362 -7.044 18.976 1.00 96.81 83 MET A CA 1
ATOM 667 C C . MET A 1 83 ? -5.665 -8.425 19.556 1.00 96.81 83 MET A C 1
ATOM 669 O O . MET A 1 83 ? -5.810 -8.541 20.769 1.00 96.81 83 MET A O 1
ATOM 673 N N . LEU A 1 84 ? -5.691 -9.472 18.724 1.00 97.06 84 LEU A N 1
ATOM 674 C CA . LEU A 1 84 ? -5.902 -10.850 19.168 1.00 97.06 84 LEU A CA 1
ATOM 675 C C . LEU A 1 84 ? -4.757 -11.353 20.058 1.00 97.06 84 LEU A C 1
ATOM 677 O O . LEU A 1 84 ? -5.002 -12.012 21.062 1.00 97.06 84 LEU A O 1
ATOM 681 N N . ILE A 1 85 ? -3.507 -11.023 19.718 1.00 96.38 85 ILE A N 1
ATOM 682 C CA . ILE A 1 85 ? -2.335 -11.423 20.512 1.00 96.38 85 ILE A CA 1
ATOM 683 C C . ILE A 1 85 ? -2.266 -10.639 21.830 1.00 96.38 85 ILE A C 1
ATOM 685 O O . ILE A 1 85 ? -1.947 -11.201 22.874 1.00 96.38 85 ILE A O 1
ATOM 689 N N . ARG A 1 86 ? -2.536 -9.329 21.791 1.00 94.06 86 ARG A N 1
ATOM 690 C CA . ARG A 1 86 ? -2.372 -8.427 22.943 1.00 94.06 86 ARG A CA 1
ATOM 691 C C . ARG A 1 86 ? -3.615 -8.299 23.817 1.00 94.06 86 ARG A C 1
ATOM 693 O O . ARG A 1 86 ? -3.520 -7.664 24.863 1.00 94.06 86 ARG A O 1
ATOM 700 N N . TRP A 1 87 ? -4.759 -8.825 23.375 1.00 94.31 87 TRP A N 1
ATOM 701 C CA . TRP A 1 87 ? -6.067 -8.664 24.022 1.00 94.31 87 TRP A CA 1
ATOM 702 C C . TRP A 1 87 ? -6.412 -7.207 24.356 1.00 94.31 87 TRP A C 1
ATOM 704 O O . TRP A 1 87 ? -7.067 -6.902 25.350 1.00 94.31 87 TRP A O 1
ATOM 714 N N . LYS A 1 88 ? -5.950 -6.280 23.515 1.00 93.12 88 LYS A N 1
ATOM 715 C CA . LYS A 1 88 ? -6.136 -4.841 23.691 1.00 93.12 88 LYS A CA 1
ATOM 716 C C . LYS A 1 88 ? -6.507 -4.229 22.356 1.00 93.12 88 LYS A C 1
ATOM 718 O O . LYS A 1 88 ? -5.823 -4.480 21.366 1.00 93.12 88 LYS A O 1
ATOM 723 N N . PHE A 1 89 ? -7.545 -3.396 22.354 1.00 93.69 89 PHE A N 1
ATOM 724 C CA . PHE A 1 89 ? -7.888 -2.595 21.188 1.00 93.69 89 PHE A CA 1
ATOM 725 C C . PHE A 1 89 ? -6.724 -1.664 20.847 1.00 93.69 89 PHE A C 1
ATOM 727 O O . PHE A 1 89 ? -6.281 -0.889 21.697 1.00 93.69 89 PHE A O 1
ATOM 734 N N . THR A 1 90 ? -6.199 -1.789 19.631 1.00 93.25 90 THR A N 1
ATOM 735 C CA . THR A 1 90 ? -5.163 -0.900 19.119 1.00 93.25 90 THR A CA 1
ATOM 736 C C . THR A 1 90 ? -5.260 -0.781 17.605 1.00 93.25 90 THR A C 1
ATOM 738 O O . THR A 1 90 ? -5.439 -1.783 16.913 1.00 93.25 90 THR A O 1
ATOM 741 N N . LEU A 1 91 ? -5.146 0.445 17.100 1.00 95.31 91 LEU A N 1
ATOM 742 C CA . LEU A 1 91 ? -5.173 0.777 15.682 1.00 95.31 91 LEU A CA 1
ATOM 743 C C . LEU A 1 91 ? -3.949 1.619 15.328 1.00 95.31 91 LEU A C 1
ATOM 745 O O . LEU A 1 91 ? -3.910 2.826 15.572 1.00 95.31 91 LEU A O 1
ATOM 749 N N . LEU A 1 92 ? -2.955 0.983 14.711 1.00 96.25 92 LEU A N 1
ATOM 750 C CA . LEU A 1 92 ? -1.761 1.654 14.193 1.00 96.25 92 LEU A CA 1
ATOM 751 C C . LEU A 1 92 ? -1.560 1.351 12.709 1.00 96.25 92 LEU A C 1
ATOM 753 O O . LEU A 1 92 ? -1.275 2.252 11.917 1.00 96.25 92 LEU A O 1
ATOM 757 N N . PHE A 1 93 ? -1.725 0.092 12.305 1.00 96.94 93 PHE A N 1
ATOM 758 C CA . PHE A 1 93 ? -1.511 -0.313 10.921 1.00 96.94 93 PHE A CA 1
ATOM 759 C C . PHE A 1 93 ? -2.637 0.187 10.011 1.00 96.94 93 PHE A C 1
ATOM 761 O O . PHE A 1 93 ? -2.370 0.576 8.879 1.00 96.94 93 PHE A O 1
ATOM 768 N N . THR A 1 94 ? -3.876 0.269 10.492 1.00 97.38 94 THR A N 1
ATOM 769 C CA . THR A 1 94 ? -5.010 0.827 9.739 1.00 97.38 94 THR A CA 1
ATOM 770 C C . THR A 1 94 ? -4.756 2.272 9.297 1.00 97.38 94 THR A C 1
ATOM 772 O O . THR A 1 94 ? -4.738 2.508 8.083 1.00 97.38 94 THR A O 1
ATOM 775 N N . PRO A 1 95 ? -4.494 3.243 10.202 1.00 97.19 95 PRO A N 1
ATOM 776 C CA . PRO A 1 95 ? -4.179 4.606 9.780 1.00 97.19 95 PRO A CA 1
ATOM 777 C C . PRO A 1 95 ? -2.915 4.666 8.913 1.00 97.19 95 PRO A C 1
ATOM 779 O O . PRO A 1 95 ? -2.886 5.391 7.919 1.00 97.19 95 PRO A O 1
ATOM 782 N N . TRP A 1 96 ? -1.895 3.853 9.207 1.00 98.44 96 TRP A N 1
ATOM 783 C CA . TRP A 1 96 ? -0.660 3.832 8.422 1.00 98.44 96 TRP A CA 1
ATOM 784 C C . TRP A 1 96 ? -0.868 3.392 6.973 1.00 98.44 96 TRP A C 1
ATOM 786 O O . TRP A 1 96 ? -0.423 4.074 6.045 1.00 98.44 96 TRP A O 1
ATOM 796 N N . PHE A 1 97 ? -1.584 2.290 6.751 1.00 97.81 97 PHE A N 1
ATOM 797 C CA . PHE A 1 97 ? -1.888 1.817 5.406 1.00 97.81 97 PHE A CA 1
ATOM 798 C C . PHE A 1 97 ? -2.826 2.773 4.665 1.00 97.81 97 PHE A C 1
ATOM 800 O O . PHE A 1 97 ? -2.628 2.975 3.469 1.00 97.81 97 PHE A O 1
ATOM 807 N N . LEU A 1 98 ? -3.791 3.407 5.341 1.00 97.75 98 LEU A N 1
ATOM 808 C CA . LEU A 1 98 ? -4.647 4.426 4.723 1.00 97.75 98 LEU A CA 1
ATOM 809 C C . LEU A 1 98 ? -3.835 5.620 4.210 1.00 97.75 98 LEU A C 1
ATOM 811 O O . LEU A 1 98 ? -4.006 6.019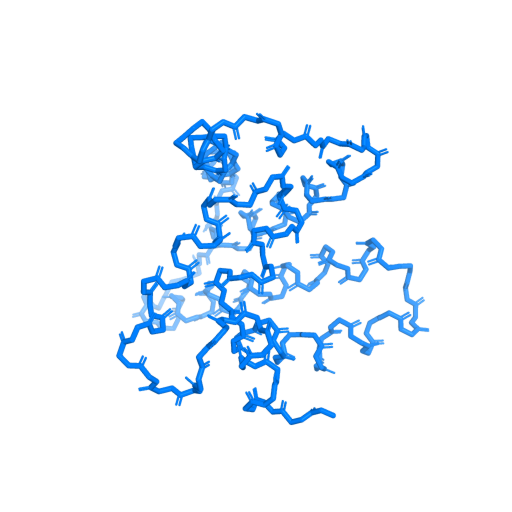 3.057 1.00 97.75 98 LEU A O 1
ATOM 815 N N . ILE A 1 99 ? -2.905 6.141 5.017 1.00 98.00 99 ILE A N 1
ATOM 816 C CA . ILE A 1 99 ? -2.019 7.244 4.618 1.00 98.00 99 ILE A CA 1
ATOM 817 C C . ILE A 1 99 ? -1.137 6.826 3.433 1.00 98.00 99 ILE A C 1
ATOM 819 O O . ILE A 1 99 ? -1.026 7.565 2.453 1.00 98.00 99 ILE A O 1
ATOM 823 N N . MET A 1 100 ? -0.573 5.614 3.454 1.00 98.31 100 MET A N 1
ATOM 824 C CA . MET A 1 100 ? 0.194 5.095 2.314 1.00 98.31 100 MET A CA 1
ATOM 825 C C . MET A 1 100 ? -0.677 4.923 1.059 1.00 98.31 100 MET A C 1
ATOM 827 O O . MET A 1 100 ? -0.230 5.248 -0.041 1.00 98.31 100 MET A O 1
ATOM 831 N N . GLY A 1 101 ? -1.923 4.462 1.198 1.00 97.69 101 GLY A N 1
ATOM 832 C CA . GLY A 1 101 ? -2.883 4.338 0.098 1.00 97.69 101 GLY A CA 1
ATOM 833 C C . GLY A 1 101 ? -3.242 5.690 -0.526 1.00 97.69 101 GLY A C 1
ATOM 834 O O . GLY A 1 101 ? -3.258 5.816 -1.753 1.00 97.69 101 GLY A O 1
ATOM 835 N N . LEU A 1 102 ? -3.440 6.720 0.302 1.00 97.94 102 LEU A N 1
ATOM 836 C CA . LEU A 1 102 ? -3.611 8.104 -0.149 1.00 97.94 102 LEU A CA 1
ATOM 837 C C . LEU A 1 102 ? -2.373 8.593 -0.903 1.00 97.94 102 LEU A C 1
ATOM 839 O O . LEU A 1 102 ? -2.494 9.106 -2.016 1.00 97.94 102 LEU A O 1
ATOM 843 N N . TRP A 1 103 ? -1.177 8.359 -0.360 1.00 98.00 103 TRP A N 1
ATOM 844 C CA . TRP A 1 103 ? 0.069 8.735 -1.023 1.00 98.00 103 TRP A CA 1
ATOM 845 C C . TRP A 1 103 ? 0.260 8.028 -2.373 1.00 98.00 103 TRP A C 1
ATOM 847 O O . TRP A 1 103 ? 0.718 8.647 -3.334 1.00 98.00 103 TRP A O 1
ATOM 857 N N . VAL A 1 104 ? -0.143 6.758 -2.510 1.00 97.88 104 VAL A N 1
ATOM 858 C CA . VAL A 1 104 ? -0.142 6.057 -3.810 1.00 97.88 104 VAL A CA 1
ATOM 859 C C . VAL A 1 104 ? -1.004 6.796 -4.839 1.00 97.88 104 VAL A C 1
ATOM 861 O O . VAL A 1 104 ? -0.605 6.916 -5.997 1.00 97.88 104 VAL A O 1
ATOM 864 N N . ILE A 1 105 ? -2.174 7.297 -4.448 1.00 97.62 105 ILE A N 1
ATOM 865 C CA . ILE A 1 105 ? -3.075 8.003 -5.368 1.00 97.62 105 ILE A CA 1
ATOM 866 C C . ILE A 1 105 ? -2.527 9.374 -5.715 1.00 97.62 105 ILE A C 1
ATOM 868 O O . ILE A 1 105 ? -2.448 9.695 -6.899 1.00 97.62 105 ILE A O 1
ATOM 872 N N . 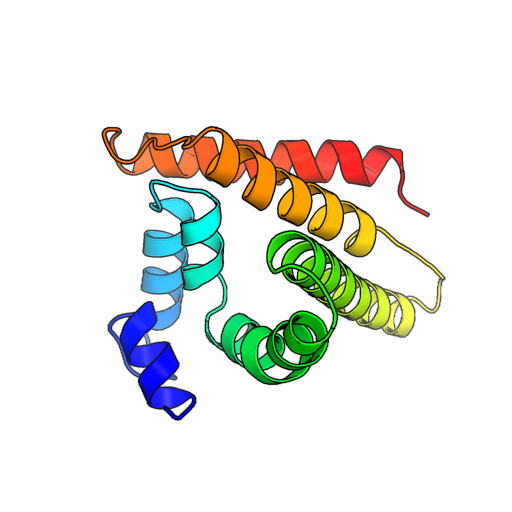ILE A 1 106 ? -2.094 10.137 -4.709 1.00 97.50 106 ILE A N 1
ATOM 873 C CA . ILE A 1 106 ? -1.502 11.463 -4.901 1.00 97.50 106 ILE A CA 1
ATOM 874 C C . ILE A 1 106 ? -0.293 11.354 -5.831 1.00 97.50 106 ILE A C 1
ATOM 876 O O . ILE A 1 106 ? -0.250 12.041 -6.844 1.00 97.50 106 ILE A O 1
ATOM 880 N N . SER A 1 107 ? 0.637 10.433 -5.556 1.00 96.69 107 SER A N 1
ATOM 881 C CA . SER A 1 107 ? 1.842 10.241 -6.374 1.00 96.69 107 SER A CA 1
ATOM 882 C C . SER A 1 107 ? 1.550 9.782 -7.804 1.00 96.69 107 SER A C 1
ATOM 884 O O . SER A 1 107 ? 2.244 10.194 -8.732 1.00 96.69 107 SER A O 1
ATOM 886 N N . ASN A 1 108 ? 0.515 8.965 -8.022 1.00 95.62 108 ASN A N 1
ATOM 887 C CA . ASN A 1 108 ? 0.092 8.606 -9.376 1.00 95.62 108 ASN A CA 1
ATOM 888 C C . ASN A 1 108 ? -0.569 9.788 -10.100 1.00 95.62 108 ASN A C 1
ATOM 890 O O . ASN A 1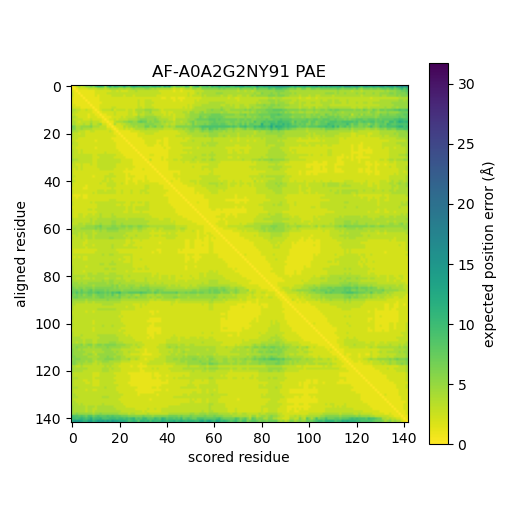 108 ? -0.334 9.968 -11.294 1.00 95.62 108 ASN A O 1
ATOM 894 N N . PHE A 1 109 ? -1.380 10.583 -9.397 1.00 95.81 109 PHE A N 1
ATOM 895 C CA . PHE A 1 109 ? -2.068 11.748 -9.954 1.00 95.81 109 PHE A CA 1
ATOM 896 C C . PHE A 1 109 ? -1.078 12.840 -10.375 1.00 95.81 109 PHE A C 1
ATOM 898 O O . PHE A 1 109 ? -1.156 13.348 -11.490 1.00 95.81 109 PHE A O 1
ATOM 905 N N . THR A 1 110 ? -0.082 13.125 -9.534 1.00 96.25 110 THR A N 1
ATOM 906 C CA . THR A 1 110 ? 1.014 14.063 -9.828 1.00 96.25 110 THR A CA 1
ATOM 907 C C . THR A 1 110 ? 2.084 13.474 -10.750 1.00 96.25 110 THR A C 1
ATOM 909 O O . THR A 1 110 ? 3.050 14.155 -11.084 1.00 96.25 110 THR A O 1
ATOM 912 N N . LYS A 1 111 ? 1.915 12.217 -11.187 1.00 95.44 111 LYS A N 1
ATOM 913 C CA . LYS A 1 111 ? 2.846 11.483 -12.057 1.00 95.44 111 LYS A CA 1
ATOM 914 C C . LYS A 1 111 ? 4.280 11.450 -11.508 1.00 95.44 111 LYS A C 1
ATOM 916 O O . LYS A 1 111 ? 5.228 11.443 -12.289 1.00 95.44 111 LYS A O 1
ATOM 921 N N . LEU A 1 112 ? 4.442 11.387 -10.182 1.00 94.88 112 LEU A N 1
ATOM 922 C CA . LEU A 1 112 ? 5.756 11.298 -9.546 1.00 94.88 112 LEU A CA 1
ATOM 923 C C . LEU A 1 112 ? 6.487 10.039 -10.019 1.00 94.88 112 LEU A C 1
ATOM 925 O O . LEU A 1 112 ? 6.056 8.905 -9.784 1.00 94.88 112 LEU A O 1
ATOM 929 N N . ASP A 1 113 ? 7.609 10.262 -10.690 1.00 96.38 113 ASP A N 1
ATOM 930 C CA . ASP A 1 113 ? 8.477 9.230 -11.230 1.00 96.38 113 ASP A CA 1
ATOM 931 C C . ASP A 1 113 ? 9.921 9.591 -10.904 1.00 96.38 113 ASP A C 1
ATOM 933 O O . ASP A 1 113 ? 10.440 10.621 -11.321 1.00 96.38 113 ASP A O 1
ATOM 937 N N . TYR A 1 114 ? 10.557 8.731 -10.126 1.00 96.31 114 TYR A N 1
ATOM 938 C CA . TYR A 1 114 ? 11.942 8.871 -9.700 1.00 96.31 114 TYR A CA 1
ATOM 939 C C . TYR A 1 114 ? 12.777 7.681 -10.196 1.00 96.31 114 TYR A C 1
ATOM 941 O O . TYR A 1 114 ? 13.815 7.336 -9.628 1.00 96.31 114 TYR A O 1
ATOM 949 N N . SER A 1 115 ? 12.329 7.033 -11.281 1.00 95.88 115 SER A N 1
ATOM 950 C CA . SER A 1 115 ? 13.036 5.929 -11.941 1.00 95.88 115 SER A CA 1
ATOM 951 C C . SER A 1 115 ? 14.415 6.319 -12.475 1.00 95.88 115 SER A C 1
ATOM 953 O O . SER A 1 115 ? 15.306 5.468 -12.469 1.00 95.88 115 SER A O 1
ATOM 955 N N . MET A 1 116 ? 14.608 7.588 -12.856 1.00 96.00 116 MET A N 1
ATOM 956 C CA . MET A 1 116 ? 15.880 8.120 -13.362 1.00 96.00 116 MET A CA 1
ATOM 957 C C . MET A 1 116 ? 17.023 8.059 -12.339 1.00 96.00 116 MET A C 1
ATOM 959 O O . MET A 1 116 ? 18.193 8.047 -12.715 1.00 96.00 116 MET A O 1
ATOM 963 N N . TYR A 1 117 ? 16.710 7.996 -11.042 1.00 95.88 117 TYR A N 1
ATOM 964 C CA . TYR A 1 117 ? 17.734 7.893 -10.013 1.00 95.88 117 TYR A CA 1
ATOM 965 C C . TYR A 1 117 ? 18.274 6.469 -9.857 1.00 95.88 117 TYR A C 1
ATOM 967 O O . TYR A 1 117 ? 17.611 5.465 -10.143 1.00 95.88 117 TYR A O 1
ATOM 975 N N . ARG A 1 118 ? 19.496 6.393 -9.320 1.00 97.12 118 ARG A N 1
ATOM 976 C CA . ARG A 1 118 ? 20.163 5.141 -8.942 1.00 97.12 118 ARG A CA 1
ATOM 977 C C . ARG A 1 118 ? 19.342 4.381 -7.901 1.00 97.12 118 ARG A C 1
ATOM 979 O O . ARG A 1 118 ? 18.644 4.986 -7.090 1.00 97.12 118 ARG A O 1
ATOM 986 N N . TRP A 1 119 ? 19.489 3.056 -7.881 1.00 97.62 119 TRP A N 1
ATOM 987 C CA . TRP A 1 119 ? 18.729 2.163 -6.999 1.00 97.62 119 TRP A CA 1
ATOM 988 C C . TRP A 1 119 ? 18.722 2.615 -5.529 1.00 97.62 119 TRP A C 1
ATOM 990 O O . TRP A 1 119 ? 17.656 2.654 -4.925 1.00 97.62 119 TRP A O 1
ATOM 1000 N N . ILE A 1 120 ? 19.876 3.032 -4.989 1.00 97.31 120 ILE A N 1
ATOM 1001 C CA . ILE A 1 120 ? 19.999 3.474 -3.590 1.00 97.31 120 ILE A CA 1
ATOM 1002 C C . ILE A 1 120 ? 19.138 4.705 -3.284 1.00 97.31 120 ILE A C 1
ATOM 1004 O O . ILE A 1 120 ? 18.439 4.729 -2.279 1.00 97.31 120 ILE A O 1
ATOM 1008 N N . ASN A 1 121 ? 19.096 5.683 -4.192 1.00 97.44 121 ASN A N 1
ATOM 1009 C CA . ASN A 1 121 ? 18.272 6.879 -4.025 1.00 97.44 121 ASN A CA 1
ATOM 1010 C C . ASN A 1 121 ? 16.785 6.514 -4.067 1.00 97.44 121 ASN A C 1
ATOM 1012 O O . ASN A 1 121 ? 16.002 7.027 -3.277 1.00 97.44 121 ASN A O 1
ATOM 1016 N N . ARG A 1 122 ? 16.392 5.581 -4.945 1.00 98.00 122 ARG A N 1
ATOM 1017 C CA . ARG A 1 122 ? 15.007 5.083 -5.002 1.00 98.00 122 ARG A CA 1
ATOM 1018 C C . ARG A 1 122 ? 14.625 4.344 -3.720 1.00 98.00 122 ARG A C 1
ATOM 1020 O O . ARG A 1 122 ? 13.522 4.543 -3.218 1.00 98.00 122 ARG A O 1
ATOM 1027 N N . ALA A 1 123 ? 15.539 3.550 -3.166 1.00 98.12 123 ALA A N 1
ATOM 1028 C CA . ALA A 1 123 ? 15.339 2.873 -1.891 1.00 98.12 123 ALA A CA 1
ATOM 1029 C C . ALA A 1 123 ? 15.152 3.880 -0.750 1.00 98.12 123 ALA A C 1
ATOM 1031 O O . ALA A 1 123 ? 14.180 3.768 -0.009 1.00 98.12 123 ALA A O 1
ATOM 1032 N N 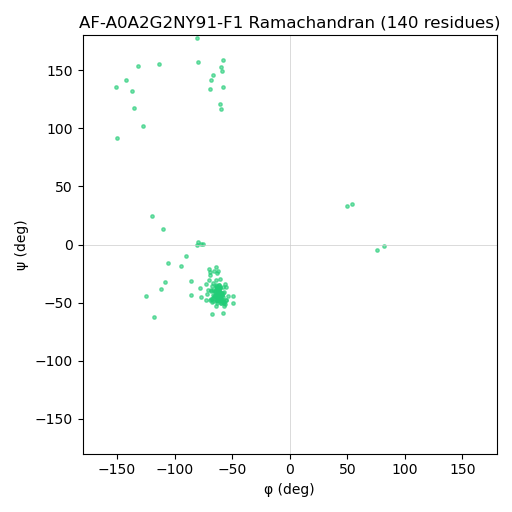. ILE A 1 124 ? 16.014 4.899 -0.667 1.00 98.25 124 ILE A N 1
ATOM 1033 C CA . ILE A 1 124 ? 15.907 5.977 0.326 1.00 98.25 124 ILE A CA 1
ATOM 1034 C C . ILE A 1 124 ? 14.562 6.696 0.196 1.00 98.25 124 ILE A C 1
ATOM 1036 O O . ILE A 1 124 ? 13.858 6.829 1.190 1.00 98.25 124 ILE A O 1
ATOM 1040 N N . ILE A 1 125 ? 14.157 7.090 -1.016 1.00 97.94 125 ILE A N 1
ATOM 1041 C CA . ILE A 1 125 ? 12.863 7.751 -1.255 1.00 97.94 125 ILE A CA 1
ATOM 1042 C C . ILE A 1 125 ? 11.700 6.873 -0.771 1.00 97.94 125 ILE A C 1
ATOM 1044 O O . ILE A 1 125 ? 10.843 7.351 -0.031 1.00 97.94 125 ILE A O 1
ATOM 1048 N N . ASN A 1 126 ? 11.667 5.589 -1.145 1.00 98.19 126 ASN A N 1
ATOM 1049 C CA . ASN A 1 126 ? 10.605 4.673 -0.711 1.00 98.19 126 ASN A CA 1
ATOM 1050 C C . ASN A 1 126 ? 10.584 4.493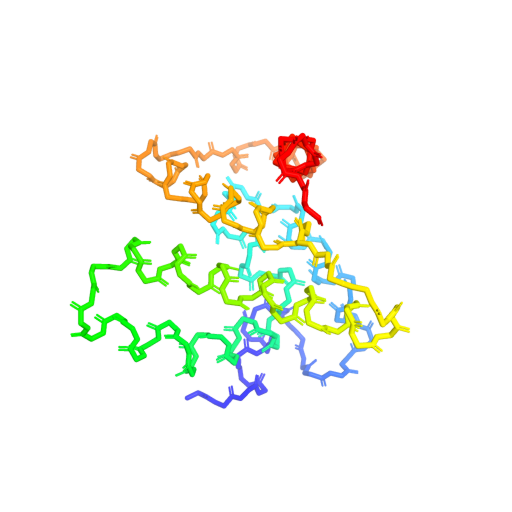 0.816 1.00 98.19 126 ASN A C 1
ATOM 1052 O O . ASN A 1 126 ? 9.511 4.533 1.413 1.00 98.19 126 ASN A O 1
ATOM 1056 N N . ILE A 1 127 ? 11.747 4.328 1.455 1.00 98.25 127 ILE A N 1
ATOM 1057 C CA . ILE A 1 127 ? 11.858 4.180 2.915 1.00 98.25 127 ILE A CA 1
ATOM 1058 C C . ILE A 1 127 ? 11.399 5.452 3.626 1.00 98.25 127 ILE A C 1
ATOM 1060 O O . ILE A 1 127 ? 10.637 5.361 4.585 1.00 98.25 127 ILE A O 1
ATOM 1064 N N . LEU A 1 128 ? 11.808 6.627 3.142 1.00 98.19 128 LEU A N 1
ATOM 1065 C CA . LEU A 1 128 ? 11.378 7.909 3.696 1.00 98.19 128 LEU A CA 1
ATOM 1066 C C . LEU A 1 128 ? 9.866 8.077 3.579 1.00 98.19 128 LEU A C 1
ATOM 1068 O O . LEU A 1 128 ? 9.233 8.417 4.567 1.00 98.19 128 LEU A O 1
ATOM 1072 N N . ILE A 1 129 ? 9.266 7.753 2.430 1.00 97.88 129 ILE A N 1
ATOM 1073 C CA . ILE A 1 129 ? 7.805 7.778 2.268 1.00 97.88 129 ILE A CA 1
ATOM 1074 C C . ILE A 1 129 ? 7.127 6.885 3.317 1.00 97.88 129 ILE A C 1
ATOM 1076 O O . ILE A 1 129 ? 6.214 7.332 4.009 1.00 97.88 129 ILE A O 1
ATOM 1080 N N . ILE A 1 130 ? 7.573 5.632 3.449 1.00 98.06 130 ILE A N 1
ATOM 1081 C CA . ILE A 1 130 ? 7.002 4.658 4.390 1.00 98.06 130 ILE A CA 1
ATOM 1082 C C . ILE A 1 130 ? 7.142 5.152 5.835 1.00 98.06 130 ILE A C 1
ATOM 1084 O O . ILE A 1 130 ? 6.168 5.120 6.591 1.00 98.06 130 ILE A O 1
ATOM 1088 N N . GLY A 1 131 ? 8.332 5.641 6.195 1.00 98.19 131 GLY A N 1
ATOM 1089 C CA . GLY A 1 131 ? 8.652 6.172 7.517 1.00 98.19 131 GLY A CA 1
ATOM 1090 C C . GLY A 1 131 ? 7.864 7.435 7.851 1.00 98.19 131 GLY A C 1
ATOM 1091 O O . GLY A 1 131 ? 7.284 7.522 8.928 1.00 98.19 131 GLY A O 1
ATOM 1092 N N . SER A 1 132 ? 7.744 8.382 6.920 1.00 98.06 132 SER A N 1
ATOM 1093 C CA . SER A 1 132 ? 6.916 9.579 7.093 1.00 98.06 132 SER A CA 1
ATOM 1094 C C . SER A 1 132 ? 5.442 9.218 7.276 1.00 98.06 132 SER A C 1
ATOM 1096 O O . SER A 1 132 ? 4.801 9.732 8.190 1.00 98.06 132 SER A O 1
ATOM 1098 N N . CYS A 1 133 ? 4.910 8.283 6.478 1.00 97.94 133 CYS A N 1
ATOM 1099 C CA . CYS A 1 133 ? 3.541 7.793 6.661 1.00 97.94 133 CYS A CA 1
ATOM 1100 C C . CYS A 1 133 ? 3.357 7.131 8.035 1.00 97.94 133 CYS A C 1
ATOM 1102 O O . CYS A 1 133 ? 2.307 7.293 8.654 1.00 97.94 133 CYS A O 1
ATOM 1104 N N . PHE A 1 134 ? 4.366 6.398 8.515 1.00 98.00 134 PHE A N 1
ATOM 1105 C CA . PHE A 1 134 ? 4.333 5.754 9.827 1.00 98.00 134 PHE A CA 1
ATOM 1106 C C . PHE A 1 134 ? 4.323 6.783 10.958 1.00 98.00 134 PHE A C 1
ATOM 1108 O O . PHE A 1 134 ? 3.498 6.683 11.859 1.00 98.00 134 PHE A O 1
ATOM 1115 N N . ILE A 1 135 ? 5.189 7.800 10.889 1.00 97.88 135 ILE A N 1
ATOM 1116 C CA . ILE A 1 135 ? 5.245 8.881 11.882 1.00 97.88 135 ILE A CA 1
ATOM 1117 C C . ILE A 1 135 ? 3.892 9.588 11.974 1.00 97.88 135 ILE A C 1
ATOM 1119 O O . ILE A 1 135 ? 3.405 9.807 13.080 1.00 97.88 135 ILE A O 1
ATOM 1123 N N . LEU A 1 136 ? 3.264 9.897 10.834 1.00 97.12 136 LEU A N 1
ATOM 1124 C CA . LEU A 1 136 ? 1.934 10.510 10.800 1.00 97.12 136 LEU A CA 1
ATOM 1125 C C . LEU A 1 136 ? 0.870 9.603 11.430 1.00 97.12 136 LEU A C 1
ATOM 1127 O O . LEU A 1 136 ? 0.108 10.052 12.282 1.00 97.12 136 LEU A O 1
ATOM 1131 N N . ALA A 1 137 ? 0.850 8.321 11.061 1.00 96.94 137 ALA A N 1
ATOM 1132 C CA . ALA A 1 137 ? -0.080 7.348 11.631 1.00 96.94 137 ALA A CA 1
ATOM 1133 C C . ALA A 1 137 ? 0.099 7.180 13.143 1.00 96.94 137 ALA A C 1
ATOM 1135 O O . ALA A 1 137 ? -0.873 7.030 13.877 1.00 96.94 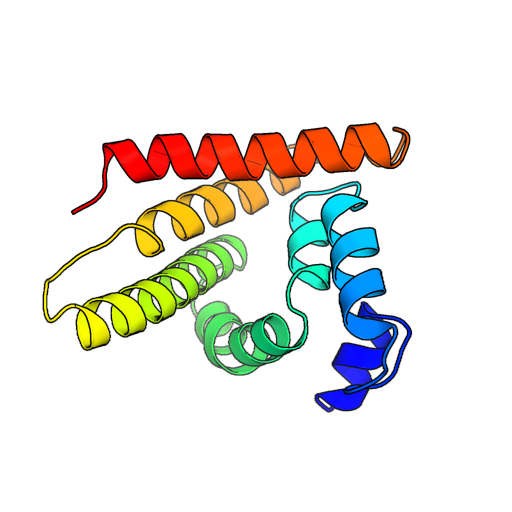137 ALA A O 1
ATOM 1136 N N . TYR A 1 138 ? 1.343 7.241 13.616 1.00 96.38 138 TYR A N 1
ATOM 1137 C CA . TYR A 1 138 ? 1.668 7.102 15.026 1.00 96.38 138 TYR A CA 1
ATOM 1138 C C . TYR A 1 138 ? 1.075 8.231 15.877 1.00 96.38 138 TYR A C 1
ATOM 1140 O O . TYR A 1 138 ? 0.724 7.978 17.028 1.00 96.38 138 TYR A O 1
ATOM 1148 N N . GLN A 1 139 ? 0.913 9.442 15.327 1.00 95.69 139 GLN A N 1
ATOM 1149 C CA . GLN A 1 139 ? 0.277 10.563 16.037 1.00 95.69 139 GLN A CA 1
ATOM 1150 C C . GLN A 1 139 ? -1.226 10.360 16.257 1.00 95.69 139 GLN A C 1
ATOM 1152 O O . GLN A 1 139 ? -1.780 10.907 17.203 1.00 95.69 139 GLN A O 1
ATOM 1157 N N . ILE A 1 140 ? -1.878 9.568 15.403 1.00 93.44 140 ILE A N 1
ATOM 1158 C CA . ILE A 1 140 ? -3.330 9.330 15.426 1.00 93.44 140 ILE A CA 1
ATOM 1159 C C . ILE A 1 140 ? -3.692 7.908 15.874 1.00 93.44 140 ILE A C 1
ATOM 1161 O O . ILE A 1 140 ? -4.820 7.463 15.665 1.00 93.44 140 ILE A O 1
ATOM 1165 N N . ARG A 1 141 ? -2.729 7.172 16.442 1.00 91.56 141 ARG A N 1
ATOM 1166 C CA . ARG A 1 141 ? -2.942 5.792 16.887 1.00 91.56 141 ARG A CA 1
ATOM 1167 C C . ARG A 1 141 ? -3.919 5.740 18.060 1.00 91.56 141 ARG A C 1
ATOM 1169 O O . ARG A 1 141 ? -3.896 6.618 18.924 1.00 91.56 141 ARG A O 1
ATOM 1176 N N . ILE A 1 142 ? -4.705 4.670 18.106 1.00 86.88 142 ILE A N 1
ATOM 1177 C CA . ILE A 1 142 ? -5.648 4.359 19.192 1.00 86.88 142 ILE A CA 1
ATOM 1178 C C . ILE A 1 142 ? -5.219 3.054 19.866 1.00 86.88 142 ILE A C 1
ATOM 1180 O O . ILE A 1 142 ? -4.620 2.196 19.170 1.00 86.88 142 ILE A O 1
#